Protein AF-A0A060T1J8-F1 (afdb_monomer_lite)

Organism: Blastobotrys adeninivorans (NCBI:txid409370)

pLDDT: mean 82.82, std 16.93, range [43.19, 98.12]

Secondary structure (DSSP, 8-state):
--TTSS--------HHHHHHHHHHHHHHHHHHHHHHHHHHHHHS-SS-S-SSPPHHHHHHHHHHHHHHHHHHHHHHHHHHHTT--HHHHHHHTT--

Foldseek 3Di:
DDPPPPDPPPPPVDVVVVVVVVVVVVVVVVLVVVLVVVLCVVQPDPDDPDPDDDPSSVVSSVVSSVVSVVVVVVVVVVCVVVVVDPVNVVVVVVVD

InterPro domains:
  IPR004217 Tim10-like [PF02953] (19-77)
  IPR035427 Tim10-like domain superfamily [G3DSA:1.10.287.810] (14-86)
  IPR035427 Tim10-like domain superfamily [SSF144122] (25-83)

Sequence (96 aa):
MSLFSMGINSLEVSEERLQMAQLEFESLSALFDSMLTTCKEKCIPARYGEEDLNKGESVCIDRCVAKYFASNLKVGEFMRTNNAGPDTLTYQSLTK

Radius of gyration: 21.35 Å; chains: 1; bounding box: 39×68×45 Å

Structure (mmCIF, N/CA/C/O backbone):
data_AF-A0A060T1J8-F1
#
_entry.id   AF-A0A060T1J8-F1
#
loop_
_atom_site.group_PDB
_atom_site.id
_atom_site.type_symbol
_atom_site.label_atom_id
_atom_site.label_alt_id
_atom_site.label_comp_id
_atom_site.label_asym_id
_atom_site.label_entity_id
_atom_site.label_seq_id
_atom_site.pdbx_PDB_ins_code
_atom_site.Cartn_x
_atom_site.Cartn_y
_atom_site.Cartn_z
_atom_site.occupancy
_atom_site.B_iso_or_equiv
_atom_site.auth_seq_id
_atom_site.auth_comp_id
_atom_site.auth_asym_id
_atom_site.auth_atom_id
_atom_site.pdbx_PDB_model_num
ATOM 1 N N . MET A 1 1 ? 18.538 -46.837 -4.185 1.00 43.19 1 MET A N 1
ATOM 2 C CA . MET A 1 1 ? 19.409 -46.215 -5.204 1.00 43.19 1 MET A CA 1
ATOM 3 C C . MET A 1 1 ? 19.060 -44.739 -5.238 1.00 43.19 1 MET A C 1
ATOM 5 O O . MET A 1 1 ? 17.909 -44.408 -5.486 1.00 43.19 1 MET A O 1
ATOM 9 N N . SER A 1 2 ? 19.991 -43.898 -4.793 1.00 48.41 2 SER A N 1
ATOM 10 C CA . SER A 1 2 ? 19.742 -42.528 -4.337 1.00 48.41 2 SER A CA 1
ATOM 11 C C . SER A 1 2 ? 19.316 -41.563 -5.444 1.00 48.41 2 SER A C 1
ATOM 13 O O . SER A 1 2 ? 20.042 -41.362 -6.412 1.00 48.41 2 SER A O 1
ATOM 15 N N . LEU A 1 3 ? 18.216 -40.848 -5.189 1.00 57.97 3 LEU A N 1
ATOM 16 C CA . LEU A 1 3 ? 17.793 -39.615 -5.873 1.00 57.97 3 LEU A CA 1
ATOM 17 C C . LEU A 1 3 ? 18.770 -38.431 -5.688 1.00 57.97 3 LEU A C 1
ATOM 19 O O . LEU A 1 3 ? 18.535 -37.354 -6.214 1.00 57.97 3 LEU A O 1
ATOM 23 N N . PHE A 1 4 ? 19.880 -38.630 -4.973 1.00 63.03 4 PHE A N 1
ATOM 24 C CA . PHE A 1 4 ? 20.940 -37.636 -4.769 1.00 63.03 4 PHE A CA 1
ATOM 25 C C . PHE A 1 4 ? 22.031 -37.639 -5.861 1.00 63.03 4 PHE A C 1
ATOM 27 O O . PHE A 1 4 ? 22.994 -36.890 -5.748 1.00 63.0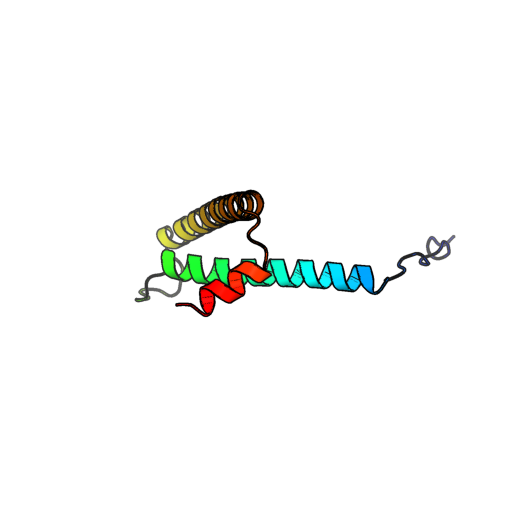3 4 PHE A O 1
ATOM 34 N N . SER A 1 5 ? 21.913 -38.466 -6.911 1.00 60.44 5 SER A N 1
ATOM 35 C CA . SER A 1 5 ? 22.952 -38.623 -7.951 1.00 60.44 5 SER A CA 1
ATOM 36 C C . SER A 1 5 ? 22.595 -38.035 -9.326 1.00 60.44 5 SER A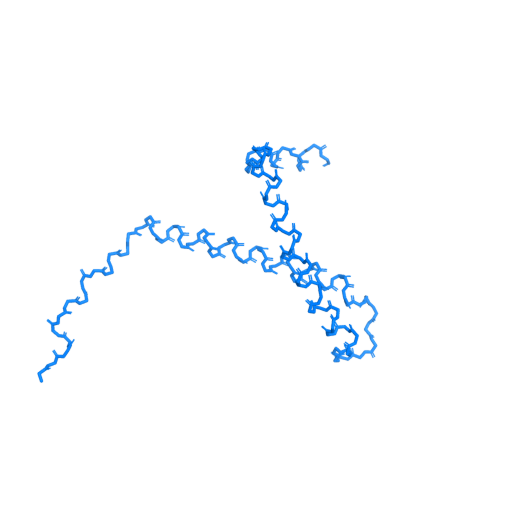 C 1
ATOM 38 O O . SER A 1 5 ? 23.363 -38.208 -10.272 1.00 60.44 5 SER A O 1
ATOM 40 N N . MET A 1 6 ? 21.471 -37.329 -9.472 1.00 58.06 6 MET A N 1
ATOM 41 C CA . MET A 1 6 ? 21.151 -36.587 -10.698 1.00 58.06 6 MET A CA 1
ATOM 42 C C . MET A 1 6 ? 21.125 -35.085 -10.415 1.00 58.06 6 MET A C 1
ATOM 44 O O . MET A 1 6 ? 20.084 -34.498 -10.160 1.00 58.06 6 MET A O 1
ATOM 48 N N . GLY A 1 7 ? 22.320 -34.493 -10.451 1.00 55.56 7 GLY A N 1
ATOM 49 C CA . GLY A 1 7 ? 22.544 -33.150 -10.988 1.00 55.56 7 GLY A CA 1
ATOM 50 C C . GLY A 1 7 ? 21.737 -32.000 -10.388 1.00 55.56 7 GLY A C 1
ATOM 51 O O . GLY A 1 7 ? 20.951 -31.379 -11.094 1.00 55.56 7 GLY A O 1
ATOM 52 N N . ILE A 1 8 ? 22.055 -31.602 -9.153 1.00 57.09 8 ILE A N 1
ATOM 53 C CA . ILE A 1 8 ? 21.851 -30.217 -8.691 1.00 57.09 8 ILE A CA 1
ATOM 54 C C . ILE A 1 8 ? 22.960 -29.344 -9.310 1.00 57.09 8 ILE A C 1
ATOM 56 O O . ILE A 1 8 ? 23.850 -28.867 -8.619 1.00 57.09 8 ILE A O 1
ATOM 60 N N . ASN A 1 9 ? 22.967 -29.213 -10.638 1.00 56.00 9 ASN A N 1
ATOM 61 C CA . ASN A 1 9 ? 23.953 -28.418 -11.387 1.00 56.00 9 ASN A CA 1
ATOM 62 C C . ASN A 1 9 ? 23.279 -27.469 -12.394 1.00 56.00 9 ASN A C 1
ATOM 64 O O . ASN A 1 9 ? 23.807 -27.230 -13.472 1.00 56.00 9 ASN A O 1
ATOM 68 N N . SER A 1 10 ? 22.100 -26.926 -12.071 1.00 52.69 10 SER A N 1
ATOM 69 C CA . SER A 1 10 ? 21.488 -25.879 -12.908 1.00 52.69 10 SER A CA 1
ATOM 70 C C . SER A 1 10 ? 20.759 -24.775 -12.139 1.00 52.69 10 SER A C 1
ATOM 72 O O . SER A 1 10 ? 19.933 -24.069 -12.714 1.00 52.69 10 SER A O 1
ATOM 74 N N . LEU A 1 11 ? 21.084 -24.570 -10.860 1.00 60.94 11 LEU A N 1
ATOM 75 C CA . LEU A 1 11 ? 20.949 -23.243 -10.258 1.00 60.94 11 LEU A CA 1
ATOM 76 C C . LEU A 1 11 ? 22.227 -22.468 -10.589 1.00 60.94 11 LEU A C 1
ATOM 78 O O . LEU A 1 11 ? 23.035 -22.176 -9.713 1.00 60.94 11 LEU A O 1
ATOM 82 N N . GLU A 1 12 ? 22.444 -22.174 -11.872 1.00 61.22 12 GLU A N 1
ATOM 83 C CA . GLU A 1 12 ? 23.330 -21.067 -12.219 1.00 61.22 12 GLU A CA 1
ATOM 84 C C . GLU A 1 12 ? 22.640 -19.802 -11.717 1.00 61.22 12 GLU A C 1
ATOM 86 O O . GLU A 1 12 ? 21.707 -19.268 -12.325 1.00 61.22 12 GLU A O 1
ATOM 91 N N . VAL A 1 13 ? 23.054 -19.377 -10.529 1.00 65.31 13 VAL A N 1
ATOM 92 C CA . VAL A 1 13 ? 22.720 -18.081 -9.964 1.00 65.31 13 VAL A CA 1
ATOM 93 C C . VAL A 1 13 ? 23.485 -17.050 -10.789 1.00 65.31 13 VAL A C 1
ATOM 95 O O . VAL A 1 13 ? 24.585 -16.634 -10.442 1.00 65.31 13 VAL A O 1
ATOM 98 N N . SER A 1 14 ? 22.938 -16.705 -11.953 1.00 80.81 14 SER A N 1
ATOM 99 C CA . SER A 1 14 ? 23.459 -15.606 -12.759 1.00 80.81 14 SER A CA 1
ATOM 100 C C . SER A 1 14 ? 23.262 -14.313 -11.978 1.00 80.81 14 SER A C 1
ATOM 102 O O . SER A 1 14 ? 22.154 -14.056 -11.496 1.00 80.81 14 SER A O 1
ATOM 104 N N . GLU A 1 15 ? 24.307 -13.499 -11.893 1.00 85.25 15 GLU A N 1
ATOM 105 C CA . GLU A 1 15 ? 24.283 -12.209 -11.205 1.00 85.25 15 GLU A CA 1
ATOM 106 C C . GLU A 1 15 ? 23.116 -11.326 -11.680 1.00 85.25 15 GLU A C 1
ATOM 108 O O . GLU A 1 15 ? 22.416 -10.739 -10.865 1.00 85.25 15 GLU A O 1
ATOM 113 N N . GLU A 1 16 ? 22.803 -11.346 -12.978 1.00 85.62 16 GLU A N 1
ATOM 114 C CA . GLU A 1 16 ? 21.659 -10.631 -13.561 1.00 85.62 16 GLU A CA 1
ATOM 115 C C . GLU A 1 16 ? 20.308 -11.062 -12.964 1.00 85.62 16 GLU A C 1
ATOM 117 O O . GLU A 1 16 ? 19.466 -10.227 -12.644 1.00 85.62 16 GLU A O 1
ATOM 122 N N . ARG A 1 17 ? 20.090 -12.367 -12.750 1.00 83.81 17 ARG A N 1
ATOM 123 C CA . ARG A 1 17 ? 18.851 -12.869 -12.124 1.00 83.81 17 ARG A CA 1
ATOM 124 C C . ARG A 1 17 ? 18.769 -12.502 -10.647 1.00 83.81 17 ARG A C 1
ATOM 126 O O . ARG A 1 17 ? 17.670 -12.259 -10.160 1.00 83.81 17 ARG A O 1
ATOM 133 N N . LEU A 1 18 ? 19.904 -12.443 -9.947 1.00 89.31 18 LEU A N 1
ATOM 134 C CA . LEU A 1 18 ? 19.937 -11.939 -8.573 1.00 89.31 18 LEU A CA 1
ATOM 135 C C . LEU A 1 18 ? 19.608 -10.450 -8.518 1.00 89.31 18 LEU A C 1
ATOM 137 O O . LEU A 1 18 ? 18.821 -10.044 -7.671 1.00 89.31 18 LEU A O 1
ATOM 141 N N . GLN A 1 19 ? 20.169 -9.654 -9.428 1.00 89.75 19 GLN A N 1
ATOM 142 C CA . GLN A 1 19 ? 19.885 -8.221 -9.509 1.00 89.75 19 GLN A CA 1
ATOM 143 C C . GLN A 1 19 ? 18.402 -7.963 -9.813 1.00 89.75 19 GLN A C 1
ATOM 145 O O . GLN A 1 19 ? 17.778 -7.126 -9.165 1.00 89.75 19 GLN A O 1
ATOM 150 N N . MET A 1 20 ? 17.802 -8.730 -10.729 1.00 89.00 20 MET A N 1
ATOM 151 C CA . MET A 1 20 ? 16.365 -8.642 -11.011 1.00 89.00 20 MET A CA 1
ATOM 152 C C . MET A 1 20 ? 15.506 -9.049 -9.806 1.00 89.00 20 MET A C 1
ATOM 154 O O . MET A 1 20 ? 14.559 -8.343 -9.467 1.00 89.00 20 MET A O 1
ATOM 158 N N . ALA A 1 21 ? 15.856 -10.139 -9.120 1.00 90.38 21 ALA A N 1
ATOM 159 C CA . ALA A 1 21 ? 15.145 -10.568 -7.915 1.00 90.38 21 ALA A CA 1
ATOM 160 C C . ALA A 1 21 ? 15.256 -9.538 -6.775 1.00 90.38 21 ALA A C 1
ATOM 162 O O . ALA A 1 21 ? 14.291 -9.306 -6.047 1.00 90.38 21 ALA A O 1
ATOM 163 N N . GLN A 1 22 ? 16.416 -8.890 -6.642 1.00 90.94 22 GLN A N 1
ATOM 164 C CA . GLN A 1 22 ? 16.632 -7.814 -5.678 1.00 90.94 22 GLN A CA 1
ATOM 165 C C . GLN A 1 22 ? 15.725 -6.613 -5.979 1.00 90.94 22 GLN A C 1
ATOM 167 O O . GLN A 1 22 ? 15.072 -6.099 -5.073 1.00 90.94 22 GLN A O 1
ATOM 172 N N . LEU A 1 23 ? 15.624 -6.209 -7.248 1.00 91.81 23 LEU A N 1
ATOM 173 C CA . LEU A 1 23 ? 14.756 -5.108 -7.670 1.00 91.81 23 LEU A CA 1
ATOM 174 C C . LEU A 1 23 ? 13.275 -5.397 -7.382 1.00 91.81 23 LEU A C 1
ATOM 176 O O . LEU A 1 23 ? 12.552 -4.527 -6.892 1.00 91.81 23 LEU A O 1
ATOM 180 N N . GLU A 1 24 ? 12.816 -6.616 -7.670 1.00 90.62 24 GLU A N 1
ATOM 181 C CA . GLU A 1 24 ? 11.445 -7.036 -7.357 1.00 90.62 24 GLU A CA 1
ATOM 182 C C . GLU A 1 24 ? 11.174 -6.953 -5.851 1.00 90.62 24 GLU A C 1
ATOM 184 O O . GLU A 1 24 ? 10.146 -6.418 -5.427 1.00 90.62 24 GLU A O 1
ATOM 189 N N . PHE A 1 25 ? 12.118 -7.419 -5.034 1.00 94.38 25 PHE A N 1
ATOM 190 C CA . PHE A 1 25 ? 12.003 -7.357 -3.582 1.00 94.38 25 PHE A CA 1
ATOM 191 C C . PHE A 1 25 ? 11.962 -5.916 -3.050 1.00 94.38 25 PHE A C 1
ATOM 193 O O . PHE A 1 25 ? 11.120 -5.590 -2.206 1.00 94.38 25 PHE A O 1
ATOM 200 N N . GLU A 1 26 ? 12.833 -5.040 -3.548 1.00 93.69 26 GLU A N 1
ATOM 201 C CA . GLU A 1 26 ? 12.865 -3.625 -3.161 1.00 93.69 26 GLU A CA 1
ATOM 202 C C . GLU A 1 26 ? 11.569 -2.908 -3.546 1.00 93.69 26 GLU A C 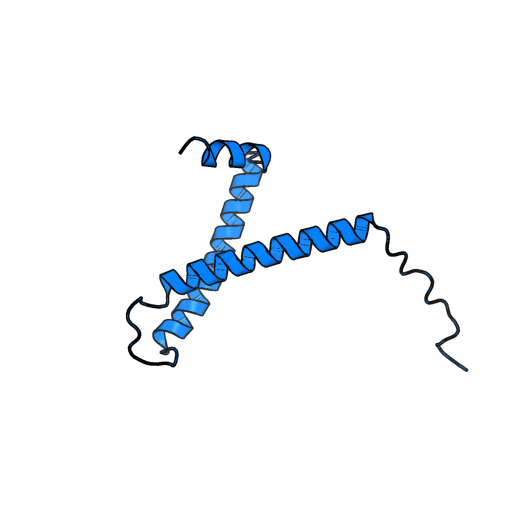1
ATOM 204 O O . GLU A 1 26 ? 11.006 -2.157 -2.744 1.00 93.69 26 GLU A O 1
ATOM 209 N N . SER A 1 27 ? 11.037 -3.200 -4.735 1.00 90.12 27 SER A N 1
ATOM 210 C CA . SER A 1 27 ? 9.752 -2.666 -5.186 1.00 90.12 27 SER A CA 1
ATOM 211 C C . SER A 1 27 ? 8.599 -3.096 -4.272 1.00 90.12 27 SER A C 1
ATOM 213 O O . SER A 1 27 ? 7.809 -2.254 -3.833 1.00 90.12 27 SER A O 1
ATOM 215 N N . LEU A 1 28 ? 8.518 -4.387 -3.931 1.00 93.50 28 LEU A N 1
ATOM 216 C CA . LEU A 1 28 ? 7.486 -4.912 -3.031 1.00 93.50 28 LEU A CA 1
ATOM 217 C C . LEU A 1 28 ? 7.601 -4.337 -1.614 1.00 93.50 28 LEU A C 1
ATOM 219 O O . LEU A 1 28 ? 6.582 -4.025 -0.996 1.00 93.50 28 LEU A O 1
ATOM 223 N N . SER A 1 29 ? 8.825 -4.156 -1.121 1.00 95.56 29 SER A N 1
ATOM 224 C CA . SER A 1 29 ? 9.079 -3.572 0.200 1.00 95.56 29 SER A CA 1
ATOM 225 C C . SER A 1 29 ? 8.604 -2.118 0.263 1.00 95.56 29 SER A C 1
ATOM 227 O O . SER A 1 29 ? 7.838 -1.756 1.155 1.00 95.56 29 SER A O 1
ATOM 229 N N . ALA A 1 30 ? 8.950 -1.305 -0.740 1.00 92.50 30 ALA A N 1
ATOM 230 C CA . ALA A 1 30 ? 8.505 0.086 -0.814 1.00 92.50 30 ALA A CA 1
ATOM 231 C C . ALA A 1 30 ? 6.970 0.213 -0.907 1.00 92.50 30 ALA A C 1
ATOM 233 O O . ALA A 1 30 ? 6.369 1.092 -0.279 1.00 92.50 30 ALA A O 1
ATOM 234 N N . LEU A 1 31 ? 6.319 -0.681 -1.661 1.00 93.50 31 LEU A N 1
ATOM 235 C CA . LEU A 1 31 ? 4.856 -0.753 -1.736 1.00 93.50 31 LEU A CA 1
ATOM 236 C C . LEU A 1 31 ? 4.232 -1.083 -0.376 1.00 93.50 31 LEU A C 1
ATOM 238 O O . LEU A 1 31 ? 3.241 -0.461 0.011 1.00 93.50 31 LEU A O 1
ATOM 242 N N . PHE A 1 32 ? 4.810 -2.039 0.351 1.00 95.69 32 PHE A N 1
ATOM 243 C CA . PHE A 1 32 ? 4.327 -2.438 1.668 1.00 95.69 32 PHE A CA 1
ATOM 244 C C . PHE A 1 32 ? 4.446 -1.302 2.692 1.00 95.69 32 PHE A C 1
ATOM 246 O O . PHE A 1 32 ? 3.469 -1.006 3.385 1.00 95.69 32 PHE A O 1
ATOM 253 N N . ASP A 1 33 ? 5.582 -0.604 2.731 1.00 96.19 33 ASP A N 1
ATOM 254 C CA . ASP A 1 33 ? 5.804 0.519 3.650 1.00 96.19 33 ASP A CA 1
ATOM 255 C C . ASP A 1 33 ? 4.846 1.689 3.371 1.00 96.19 33 ASP A C 1
ATOM 257 O O . ASP A 1 33 ? 4.231 2.254 4.287 1.00 96.19 33 ASP A O 1
ATOM 261 N N . SER A 1 34 ? 4.650 2.027 2.093 1.00 95.38 34 SER A N 1
ATOM 262 C CA . SER A 1 34 ? 3.691 3.056 1.676 1.00 95.38 34 SER A CA 1
ATOM 263 C C . SER A 1 34 ? 2.244 2.670 2.012 1.00 95.38 34 SER A C 1
ATOM 265 O O . SER A 1 34 ? 1.465 3.504 2.486 1.00 95.38 34 SER A O 1
ATOM 267 N N . MET A 1 35 ? 1.869 1.405 1.812 1.00 96.12 35 MET A N 1
ATOM 268 C CA . MET A 1 35 ? 0.544 0.895 2.170 1.00 96.12 35 MET A CA 1
ATOM 269 C C . MET A 1 35 ? 0.310 0.957 3.684 1.00 96.12 35 MET A C 1
ATOM 271 O O . MET A 1 35 ? -0.742 1.427 4.126 1.00 96.12 35 MET A O 1
ATOM 275 N N . LEU A 1 36 ? 1.286 0.512 4.478 1.00 96.50 36 LEU A N 1
ATOM 276 C CA . LEU A 1 36 ? 1.187 0.449 5.934 1.00 96.50 36 LEU A CA 1
ATOM 277 C C . LEU A 1 36 ? 1.030 1.845 6.544 1.00 96.50 36 LEU A C 1
ATOM 279 O O . LEU A 1 36 ? 0.129 2.068 7.354 1.00 96.50 36 LEU A O 1
ATOM 283 N N . THR A 1 37 ? 1.854 2.800 6.110 1.00 96.75 37 THR A N 1
ATOM 284 C CA . THR A 1 37 ? 1.768 4.207 6.540 1.00 96.75 37 THR A CA 1
ATOM 285 C C . THR A 1 37 ? 0.433 4.841 6.151 1.00 96.75 37 THR A C 1
ATOM 287 O O . THR A 1 37 ? -0.249 5.405 7.009 1.00 96.75 37 THR A O 1
ATOM 290 N N . THR A 1 38 ? -0.004 4.659 4.903 1.00 96.75 38 THR A N 1
ATOM 291 C CA . THR A 1 38 ? -1.282 5.198 4.414 1.00 96.75 38 THR A CA 1
ATOM 292 C C . THR A 1 38 ? -2.469 4.635 5.194 1.00 96.75 38 THR A C 1
ATOM 294 O O . THR A 1 38 ? -3.328 5.389 5.650 1.00 96.75 38 THR A O 1
ATOM 297 N N . CYS A 1 39 ? -2.547 3.313 5.367 1.00 97.50 39 CYS A N 1
ATOM 298 C CA . CYS A 1 39 ? -3.687 2.707 6.051 1.00 97.50 39 CYS A CA 1
ATOM 299 C C . CYS A 1 39 ? -3.694 2.992 7.551 1.00 97.50 39 CYS A C 1
ATOM 301 O O . CYS A 1 39 ? -4.772 3.216 8.107 1.00 97.50 39 CYS A O 1
ATOM 303 N N . LYS A 1 40 ? -2.521 3.090 8.185 1.00 95.56 40 LYS A N 1
ATOM 304 C CA . LYS A 1 40 ? -2.405 3.563 9.566 1.00 95.56 40 LYS A CA 1
ATOM 305 C C . LYS A 1 40 ? -2.991 4.968 9.715 1.00 95.56 40 LYS A C 1
ATOM 307 O O . LYS A 1 40 ? -3.845 5.167 10.569 1.00 95.56 40 LYS A O 1
ATOM 312 N N . GLU A 1 41 ? -2.604 5.918 8.864 1.00 95.81 41 GLU A N 1
ATOM 313 C CA . GLU A 1 41 ? -3.112 7.298 8.931 1.00 95.81 41 GLU A CA 1
ATOM 314 C C . GLU A 1 41 ? -4.614 7.420 8.642 1.00 95.81 41 GLU A C 1
ATOM 316 O O . GLU A 1 41 ? -5.275 8.324 9.156 1.00 95.81 41 GLU A O 1
ATOM 321 N N . LYS A 1 42 ? -5.172 6.543 7.800 1.00 96.06 42 LYS A N 1
ATOM 322 C CA . LYS A 1 42 ? -6.599 6.584 7.442 1.00 96.06 42 LYS A CA 1
ATOM 323 C C . LYS A 1 42 ? -7.504 5.903 8.457 1.00 96.06 42 LYS A C 1
ATOM 325 O O . LYS A 1 42 ? -8.635 6.354 8.629 1.00 96.06 42 LYS A O 1
ATOM 330 N N . CYS A 1 43 ? -7.048 4.805 9.052 1.00 96.69 43 CYS A N 1
ATOM 331 C CA . CYS A 1 43 ? -7.902 3.937 9.856 1.00 96.69 43 CYS A CA 1
ATOM 332 C C . CYS A 1 43 ? -7.638 4.020 11.356 1.00 96.69 43 CYS A C 1
ATOM 334 O O . CYS A 1 43 ? -8.537 3.665 12.110 1.00 96.69 43 CYS A O 1
ATOM 336 N N . ILE A 1 44 ? -6.462 4.488 11.787 1.00 94.94 44 ILE A N 1
ATOM 337 C CA . ILE A 1 44 ? -6.104 4.565 13.205 1.00 94.94 44 ILE A CA 1
ATOM 338 C C . ILE A 1 44 ? -6.062 6.039 13.636 1.00 94.94 44 ILE A C 1
ATOM 340 O O . ILE A 1 44 ? -5.247 6.812 13.123 1.00 94.94 44 ILE A O 1
ATOM 344 N N . PRO A 1 45 ? -6.932 6.470 14.566 1.00 91.12 45 PRO A N 1
ATOM 345 C CA . PRO A 1 45 ? -6.939 7.841 15.050 1.00 91.12 45 PRO A CA 1
ATOM 346 C C . PRO A 1 45 ? -5.693 8.141 15.896 1.00 91.12 45 PRO A C 1
ATOM 348 O O . PRO A 1 45 ? -5.169 7.290 16.605 1.00 91.12 45 PRO A O 1
ATOM 351 N N . ALA A 1 46 ? -5.254 9.403 15.908 1.00 88.56 46 ALA A N 1
ATOM 352 C CA . ALA A 1 46 ? -4.103 9.837 16.715 1.00 88.56 46 ALA A CA 1
ATOM 353 C C . ALA A 1 46 ? -4.340 9.761 18.240 1.00 88.56 46 ALA A C 1
ATOM 355 O O . ALA A 1 46 ? -3.409 9.926 19.030 1.00 88.56 46 ALA A O 1
ATOM 356 N N . ARG A 1 47 ? -5.594 9.567 18.667 1.00 90.38 47 ARG A N 1
ATOM 357 C CA . ARG A 1 47 ? -5.981 9.370 20.065 1.00 90.38 47 ARG A CA 1
ATOM 358 C C . ARG A 1 47 ? -6.349 7.905 20.259 1.00 90.38 47 ARG A C 1
ATOM 360 O O . ARG A 1 47 ? -7.409 7.483 19.814 1.00 90.38 47 ARG A O 1
ATOM 367 N N . TYR A 1 48 ? -5.475 7.175 20.939 1.00 89.88 48 TYR A N 1
ATOM 368 C CA . TYR A 1 48 ? -5.695 5.779 21.298 1.00 89.88 48 TYR A CA 1
ATOM 369 C C . TYR A 1 48 ? -6.580 5.706 22.543 1.00 89.88 48 TYR A C 1
ATOM 371 O O . TYR A 1 48 ? -6.262 6.321 23.563 1.00 89.88 48 TYR A O 1
ATOM 379 N N . GLY A 1 49 ? -7.710 5.007 22.435 1.00 87.38 49 GLY A N 1
ATOM 380 C CA . GLY A 1 49 ? -8.606 4.741 23.564 1.00 87.38 49 GLY A CA 1
ATOM 381 C C . GLY A 1 49 ? -8.337 3.394 24.237 1.00 87.38 49 GLY A C 1
ATOM 382 O O . GLY A 1 49 ? -8.512 3.270 25.444 1.00 87.38 49 GLY A O 1
ATOM 383 N N . GLU A 1 50 ? -7.885 2.415 23.458 1.00 89.25 50 GLU A N 1
ATOM 384 C CA . GLU A 1 50 ? -7.637 1.029 23.85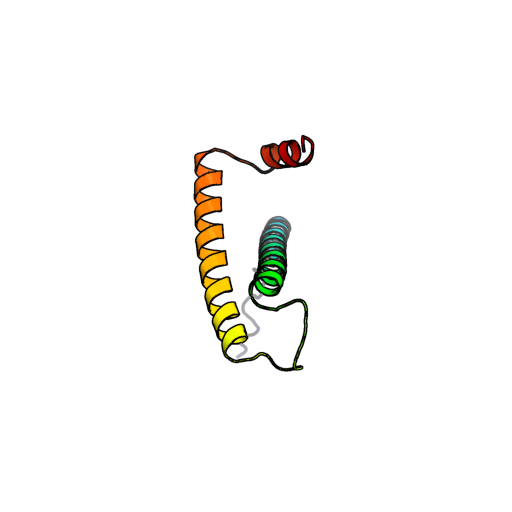3 1.00 89.25 50 GLU A CA 1
ATOM 385 C C . GLU A 1 50 ? -6.432 0.475 23.072 1.00 89.25 50 GLU A C 1
ATOM 387 O O . GLU A 1 50 ? -5.996 1.081 22.090 1.00 89.25 50 GLU A O 1
ATOM 392 N N . GLU A 1 51 ? -5.838 -0.617 23.563 1.00 89.56 51 GLU A N 1
ATOM 393 C CA . GLU A 1 51 ? -4.652 -1.243 22.954 1.00 89.56 51 GLU A CA 1
ATOM 394 C C . GLU A 1 51 ? -4.990 -2.130 21.750 1.00 89.56 51 GLU A C 1
ATOM 396 O O . GLU A 1 51 ? -4.185 -2.264 20.828 1.00 89.56 51 GLU A O 1
ATOM 401 N N . ASP A 1 52 ? -6.195 -2.697 21.753 1.00 91.81 52 ASP A N 1
ATOM 402 C CA . ASP A 1 52 ? -6.692 -3.567 20.700 1.00 91.81 52 ASP A CA 1
ATOM 403 C C . ASP A 1 52 ? -7.389 -2.771 19.597 1.00 91.81 52 ASP A C 1
ATOM 405 O O . ASP A 1 52 ? -7.981 -1.719 19.830 1.00 91.81 52 ASP A O 1
ATOM 409 N N . LEU A 1 53 ? -7.371 -3.313 18.378 1.00 92.06 53 LEU A N 1
ATOM 410 C CA . LEU A 1 53 ? -8.150 -2.738 17.289 1.00 92.06 53 LEU A CA 1
ATOM 411 C C . LEU A 1 53 ? -9.636 -3.006 17.495 1.00 92.06 53 LEU A C 1
ATOM 413 O O . LEU A 1 53 ? -10.079 -4.158 17.584 1.00 92.06 53 LEU A O 1
ATOM 417 N N . ASN A 1 54 ? -10.429 -1.943 17.448 1.00 92.75 54 ASN A N 1
ATOM 418 C CA . ASN A 1 54 ? -11.873 -2.088 17.448 1.00 92.75 54 ASN A CA 1
ATOM 419 C C . ASN A 1 54 ? -12.343 -2.663 16.098 1.00 92.75 54 ASN A C 1
ATOM 421 O O . ASN A 1 54 ? -11.722 -2.461 15.051 1.00 92.75 54 ASN A O 1
ATOM 425 N N . LYS A 1 55 ? -13.514 -3.309 16.072 1.00 93.19 55 LYS A N 1
ATOM 426 C CA . LYS A 1 55 ? -14.115 -3.883 14.852 1.00 93.19 55 LYS A CA 1
ATOM 427 C C . LYS A 1 55 ? -14.201 -2.872 13.704 1.00 93.19 55 LYS A C 1
ATOM 429 O O . LYS A 1 55 ? -14.072 -3.249 12.541 1.00 93.19 55 LYS A O 1
ATOM 434 N N . GLY A 1 56 ? -14.431 -1.596 14.021 1.00 93.50 56 GLY A N 1
ATOM 435 C CA . GLY A 1 56 ? -14.458 -0.516 13.033 1.00 93.50 56 GLY A CA 1
ATOM 436 C C . GLY A 1 56 ? -13.102 -0.278 12.364 1.00 93.50 56 GLY A C 1
ATOM 437 O O . GLY A 1 56 ? -13.047 -0.100 11.148 1.00 93.50 56 GLY A O 1
ATOM 438 N N . GLU A 1 57 ? -12.018 -0.330 13.135 1.00 95.19 57 GLU A N 1
ATOM 439 C CA . GLU A 1 57 ? -10.651 -0.133 12.648 1.00 95.19 57 GLU A CA 1
ATOM 440 C C . GLU A 1 57 ? -10.183 -1.352 11.851 1.00 95.19 57 GLU A C 1
ATOM 442 O O . GLU A 1 57 ? -9.656 -1.182 10.752 1.00 95.19 57 GLU A O 1
ATOM 447 N N . SER A 1 58 ? -10.481 -2.574 12.312 1.00 94.69 58 SER A N 1
ATOM 448 C CA . SER A 1 58 ? -10.177 -3.805 11.565 1.00 94.69 58 SER A CA 1
ATOM 449 C C . SER A 1 58 ? -10.845 -3.812 10.184 1.00 94.69 58 SER A C 1
ATOM 451 O O . SER A 1 58 ? -10.173 -3.968 9.167 1.00 94.69 58 SER A O 1
ATOM 453 N N . VAL A 1 59 ? -12.154 -3.530 10.117 1.00 97.88 59 VAL A N 1
ATOM 454 C CA . VAL A 1 59 ? -12.888 -3.467 8.837 1.00 97.88 59 VAL A CA 1
ATOM 455 C C . VAL A 1 59 ? -12.426 -2.285 7.973 1.00 97.88 59 VAL A C 1
ATOM 457 O O . VAL A 1 59 ? -12.470 -2.358 6.740 1.00 97.88 59 VAL A O 1
ATOM 460 N N . CYS A 1 60 ? -11.996 -1.176 8.585 1.00 97.75 60 CYS A N 1
ATOM 461 C CA . CYS A 1 60 ? -11.400 -0.063 7.848 1.00 97.75 60 CYS A CA 1
ATOM 462 C C . CYS A 1 60 ? -10.102 -0.488 7.160 1.00 97.75 60 CYS A C 1
ATOM 464 O O . CYS A 1 60 ? -9.944 -0.190 5.974 1.00 97.75 60 CYS A O 1
ATOM 466 N N . ILE A 1 61 ? -9.211 -1.195 7.863 1.00 97.50 61 ILE A N 1
ATOM 467 C CA . ILE A 1 61 ? -7.921 -1.651 7.327 1.00 97.50 61 ILE A CA 1
ATOM 468 C C . ILE A 1 61 ? -8.136 -2.550 6.107 1.00 97.50 61 ILE A C 1
ATOM 470 O O . ILE A 1 61 ? -7.561 -2.269 5.055 1.00 97.50 61 ILE A O 1
ATOM 474 N N . ASP A 1 62 ? -9.039 -3.530 6.183 1.00 97.62 62 ASP A N 1
ATOM 475 C CA . ASP A 1 62 ? -9.353 -4.415 5.049 1.00 97.62 62 ASP A CA 1
ATOM 476 C C . ASP A 1 62 ? -9.808 -3.621 3.811 1.00 97.62 62 ASP A C 1
ATOM 478 O O . ASP A 1 62 ? -9.343 -3.823 2.683 1.00 97.62 62 ASP A O 1
ATOM 482 N N . ARG A 1 63 ? -10.701 -2.644 4.022 1.00 98.12 63 ARG A N 1
ATOM 483 C CA . ARG A 1 63 ? -11.183 -1.749 2.958 1.00 98.12 63 ARG A CA 1
ATOM 484 C C . ARG A 1 63 ? -10.087 -0.822 2.445 1.00 98.12 63 ARG A C 1
ATOM 486 O O . ARG A 1 63 ? -10.100 -0.478 1.261 1.00 98.12 63 ARG A O 1
ATOM 493 N N . CYS A 1 64 ? -9.187 -0.375 3.316 1.00 98.12 64 CYS A N 1
ATOM 494 C CA . CYS A 1 64 ? -8.073 0.488 2.955 1.00 98.12 64 CYS A CA 1
ATOM 495 C C . CYS A 1 64 ? -7.116 -0.239 2.018 1.00 98.12 64 CYS A C 1
ATOM 497 O O . CYS A 1 64 ? -6.830 0.283 0.944 1.00 98.12 64 CYS A O 1
ATOM 499 N N . VAL A 1 65 ? -6.714 -1.464 2.362 1.00 97.81 65 VAL A N 1
ATOM 500 C CA . VAL A 1 65 ? -5.824 -2.290 1.537 1.00 97.81 65 VAL A CA 1
ATOM 501 C C . VAL A 1 65 ? -6.441 -2.541 0.159 1.00 97.81 65 VAL A C 1
ATOM 503 O O . VAL A 1 65 ? -5.800 -2.287 -0.863 1.00 97.81 65 VAL A O 1
ATOM 506 N N . ALA A 1 66 ? -7.721 -2.927 0.104 1.00 97.94 66 ALA A N 1
ATOM 507 C CA . ALA A 1 66 ? -8.423 -3.131 -1.165 1.00 97.94 66 ALA A CA 1
ATOM 508 C C . ALA A 1 66 ? -8.432 -1.864 -2.047 1.00 97.94 66 ALA A C 1
ATOM 510 O O . ALA A 1 66 ? -8.183 -1.925 -3.254 1.00 97.94 66 ALA A O 1
ATOM 511 N N . LYS A 1 67 ? -8.685 -0.693 -1.448 1.00 97.75 67 LYS A N 1
ATOM 512 C CA . LYS A 1 67 ? -8.667 0.597 -2.158 1.00 97.75 67 LYS A CA 1
ATOM 513 C C . LYS A 1 67 ? -7.261 1.037 -2.554 1.00 97.75 67 LYS A C 1
ATOM 515 O O . LYS A 1 67 ? -7.112 1.648 -3.612 1.00 97.75 67 LYS A O 1
ATOM 520 N N . TYR A 1 68 ? -6.258 0.753 -1.728 1.00 97.44 68 TYR A N 1
ATOM 521 C CA . TYR A 1 68 ? -4.865 1.090 -1.993 1.00 97.44 68 TYR A CA 1
ATOM 522 C C . TYR A 1 68 ? -4.396 0.391 -3.266 1.00 97.44 68 TYR A C 1
ATOM 524 O O . TYR A 1 68 ? -3.988 1.070 -4.204 1.00 97.44 68 TYR A O 1
ATOM 532 N N . PHE A 1 69 ? -4.578 -0.930 -3.369 1.00 96.31 69 PHE A N 1
ATOM 533 C CA . PHE A 1 69 ? -4.208 -1.674 -4.577 1.00 96.31 69 PHE A CA 1
ATOM 534 C C . PHE A 1 69 ? -5.001 -1.232 -5.809 1.00 96.31 69 PHE A C 1
ATOM 536 O O . PHE A 1 69 ? -4.413 -1.009 -6.866 1.00 96.31 69 PHE A O 1
ATOM 543 N N . ALA A 1 70 ? -6.314 -1.017 -5.677 1.00 96.62 70 ALA A N 1
ATOM 544 C CA . ALA A 1 70 ? -7.129 -0.507 -6.780 1.00 96.62 70 ALA A CA 1
ATOM 545 C C . ALA A 1 70 ? -6.663 0.878 -7.274 1.00 96.62 70 ALA A C 1
ATOM 547 O O . ALA A 1 70 ? -6.758 1.176 -8.465 1.00 96.62 70 ALA A O 1
ATOM 548 N N . SER A 1 71 ? -6.166 1.727 -6.372 1.00 95.25 71 SER A N 1
ATOM 549 C CA . SER A 1 71 ? -5.637 3.051 -6.719 1.00 95.25 71 SER A CA 1
ATOM 550 C C . SER A 1 71 ? -4.239 2.950 -7.325 1.00 95.25 71 SER A C 1
ATOM 552 O O . SER A 1 71 ? -3.972 3.593 -8.334 1.00 95.25 71 SER A O 1
ATOM 554 N N . ASN A 1 72 ? -3.378 2.106 -6.757 1.00 92.44 72 ASN A N 1
ATOM 555 C CA . ASN A 1 72 ? -2.011 1.883 -7.220 1.00 92.44 72 ASN A CA 1
ATOM 556 C C . ASN A 1 72 ? -1.989 1.341 -8.663 1.00 92.44 72 ASN A C 1
ATOM 558 O O . ASN A 1 72 ? -1.284 1.881 -9.510 1.00 92.44 72 ASN A O 1
ATOM 562 N N . LEU A 1 73 ? -2.873 0.389 -8.990 1.00 93.94 73 LEU A N 1
ATOM 563 C CA . LEU A 1 73 ? -3.039 -0.123 -10.357 1.00 93.94 73 LEU A CA 1
ATOM 564 C C . LEU A 1 73 ? -3.439 0.975 -11.352 1.00 93.94 73 LEU A C 1
ATOM 566 O O . LEU A 1 73 ? -2.812 1.117 -12.399 1.00 93.94 73 LEU A O 1
ATOM 570 N N . LYS A 1 74 ? -4.439 1.798 -11.009 1.00 93.88 74 LYS A N 1
ATOM 571 C CA . LYS A 1 74 ? -4.880 2.913 -11.865 1.00 93.88 74 LYS A CA 1
ATOM 572 C C . LYS A 1 74 ? -3.789 3.960 -12.067 1.00 93.88 74 LYS A C 1
ATOM 574 O O . LYS A 1 74 ? -3.646 4.495 -13.164 1.00 93.88 74 LYS A O 1
ATOM 579 N N . VAL A 1 75 ? -3.024 4.263 -11.018 1.00 91.25 75 VAL A N 1
ATOM 580 C CA . VAL A 1 75 ? -1.874 5.169 -11.115 1.00 91.25 75 VAL A CA 1
ATOM 581 C C . VAL A 1 75 ? -0.805 4.562 -12.024 1.00 91.25 75 VAL A C 1
ATOM 583 O O . VAL A 1 75 ? -0.316 5.260 -12.906 1.00 91.25 75 VAL A O 1
ATOM 586 N N . GLY A 1 76 ? -0.513 3.265 -11.903 1.00 89.81 76 GLY A N 1
ATOM 587 C CA . GLY A 1 76 ? 0.408 2.559 -12.798 1.00 89.81 76 GLY A CA 1
ATOM 58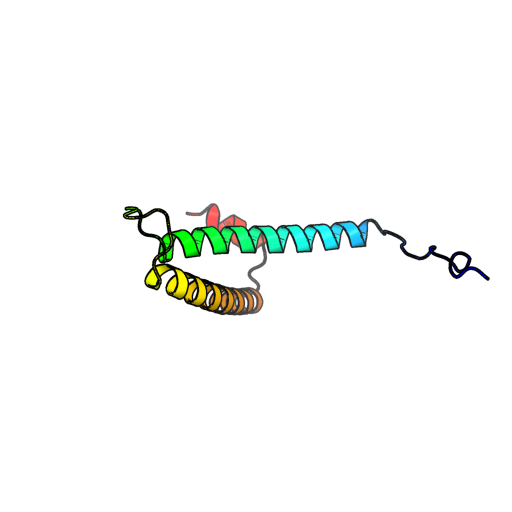8 C C . GLY A 1 76 ? -0.029 2.599 -14.270 1.00 89.81 76 GLY A C 1
ATOM 589 O O . GLY A 1 76 ? 0.776 2.909 -15.151 1.00 89.81 76 GLY A O 1
ATOM 590 N N . GLU A 1 77 ? -1.315 2.371 -14.553 1.00 91.62 77 GLU A N 1
ATOM 591 C CA . GLU A 1 77 ? -1.888 2.503 -15.903 1.00 91.62 77 GLU A CA 1
ATOM 592 C C . GLU A 1 77 ? -1.753 3.929 -16.452 1.00 91.62 77 GLU A C 1
ATOM 594 O O . GLU A 1 77 ? -1.374 4.127 -17.613 1.00 91.62 77 GLU A O 1
ATOM 599 N N . PHE A 1 78 ? -2.031 4.926 -15.610 1.00 90.12 78 PHE A N 1
ATOM 600 C CA . PHE A 1 78 ? -1.892 6.333 -15.962 1.00 90.12 78 PHE A CA 1
ATOM 601 C C . PHE A 1 78 ? -0.431 6.699 -16.251 1.00 90.12 78 PHE A C 1
ATOM 603 O O . PHE A 1 78 ? -0.152 7.325 -17.273 1.00 90.12 78 PHE A O 1
ATOM 610 N N . MET A 1 79 ? 0.511 6.274 -15.409 1.00 87.62 79 MET A N 1
ATOM 611 C CA . MET A 1 79 ? 1.942 6.529 -15.602 1.00 87.62 79 MET A CA 1
ATOM 612 C C . MET A 1 79 ? 2.454 5.924 -16.910 1.00 87.62 79 MET A C 1
ATOM 614 O O . MET A 1 79 ? 3.141 6.606 -17.672 1.00 87.62 79 MET A O 1
ATOM 618 N N . ARG A 1 80 ? 2.050 4.685 -17.221 1.00 87.06 80 ARG A N 1
ATOM 619 C CA . ARG A 1 80 ? 2.403 4.012 -18.480 1.00 87.06 80 ARG A CA 1
ATOM 620 C C . ARG A 1 80 ? 1.829 4.734 -19.699 1.00 87.06 80 ARG A C 1
ATOM 622 O O . ARG A 1 80 ? 2.512 4.865 -20.707 1.00 87.06 80 ARG A O 1
ATOM 629 N N . THR A 1 81 ? 0.590 5.215 -19.608 1.00 89.94 81 THR A N 1
ATOM 630 C CA . THR A 1 81 ? -0.073 5.937 -20.708 1.00 89.94 81 THR A CA 1
ATOM 631 C C . THR A 1 81 ? 0.596 7.283 -20.994 1.00 89.94 81 THR A C 1
ATOM 633 O O . THR A 1 81 ? 0.701 7.684 -22.150 1.00 89.94 81 THR A O 1
ATOM 636 N N . ASN A 1 82 ? 1.083 7.967 -19.958 1.00 87.56 82 ASN A N 1
ATOM 637 C CA . ASN A 1 82 ? 1.709 9.285 -20.082 1.00 87.56 82 ASN A CA 1
ATOM 638 C C . ASN A 1 82 ? 3.240 9.235 -20.254 1.00 87.56 82 ASN A C 1
ATOM 640 O O . ASN A 1 82 ? 3.872 10.286 -20.245 1.00 87.56 82 ASN A O 1
ATOM 644 N N . ASN A 1 83 ? 3.842 8.046 -20.411 1.00 77.25 83 ASN A N 1
ATOM 645 C CA . ASN A 1 83 ? 5.300 7.846 -20.446 1.00 77.25 83 ASN A CA 1
ATOM 646 C C . ASN A 1 83 ? 6.036 8.513 -19.263 1.00 77.25 83 ASN A C 1
ATOM 648 O O . ASN A 1 83 ? 7.151 9.013 -19.412 1.00 77.25 83 ASN A O 1
ATOM 652 N N . ALA A 1 84 ? 5.415 8.522 -18.078 1.00 70.75 84 ALA A N 1
ATOM 653 C CA . ALA A 1 84 ? 6.024 9.046 -16.860 1.00 70.75 84 ALA A CA 1
ATOM 654 C C . ALA A 1 84 ? 7.004 8.007 -16.292 1.00 70.75 84 ALA A C 1
ATOM 656 O O . ALA A 1 84 ? 6.645 7.182 -15.450 1.00 70.75 84 ALA A O 1
ATOM 657 N N . GLY A 1 85 ? 8.228 8.006 -16.821 1.00 64.50 85 GLY A N 1
ATOM 658 C CA . GLY A 1 85 ? 9.336 7.195 -16.319 1.00 64.50 85 GLY A CA 1
AT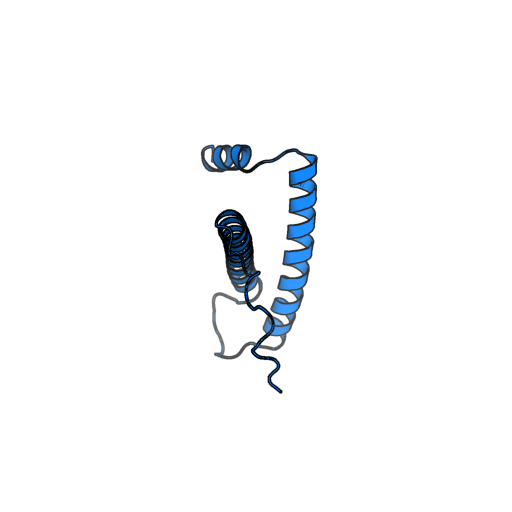OM 659 C C . GLY A 1 85 ? 9.954 7.771 -15.036 1.00 64.50 85 GLY A C 1
ATOM 660 O O . GLY A 1 85 ? 9.710 8.937 -14.708 1.00 64.50 85 GLY A O 1
ATOM 661 N N . PRO A 1 86 ? 10.784 6.990 -14.321 1.00 61.03 86 PRO A N 1
ATOM 662 C CA . PRO A 1 86 ? 11.454 7.425 -13.090 1.00 61.03 86 PRO A CA 1
ATOM 663 C C . PRO A 1 86 ? 12.230 8.745 -13.257 1.00 61.03 86 PRO A C 1
ATOM 665 O O . PRO A 1 86 ? 12.216 9.569 -12.346 1.00 61.03 86 PRO A O 1
ATOM 668 N N . ASP A 1 87 ? 12.780 9.010 -14.446 1.00 57.22 87 ASP A N 1
ATOM 669 C CA . ASP A 1 87 ? 13.535 10.233 -14.768 1.00 57.22 87 ASP A CA 1
ATOM 670 C C . ASP A 1 87 ? 12.671 11.511 -14.779 1.00 57.22 87 ASP A C 1
ATOM 672 O O . ASP A 1 87 ? 13.178 12.622 -14.627 1.00 57.22 87 ASP A O 1
ATOM 676 N N . THR A 1 88 ? 11.351 11.374 -14.943 1.00 56.78 88 THR A N 1
ATOM 677 C CA . THR A 1 88 ? 10.408 12.509 -14.958 1.00 56.78 88 THR A CA 1
ATOM 678 C C . THR A 1 88 ? 9.892 12.880 -13.563 1.00 56.78 88 THR A C 1
ATOM 680 O O . THR A 1 88 ? 9.486 14.020 -13.339 1.00 56.78 88 THR A O 1
ATOM 683 N N . LEU A 1 89 ? 9.944 11.951 -12.600 1.00 54.72 89 LEU A N 1
ATOM 684 C CA . LEU A 1 89 ? 9.384 12.130 -11.253 1.00 54.72 89 LEU A CA 1
ATOM 685 C C . LEU A 1 89 ? 10.368 12.790 -10.280 1.00 54.72 89 LEU A C 1
ATOM 687 O O . LEU A 1 89 ? 9.944 13.557 -9.416 1.00 54.72 89 LEU A O 1
ATOM 691 N N . THR A 1 90 ? 11.674 12.562 -10.449 1.00 54.72 90 THR A N 1
ATOM 692 C CA . THR A 1 90 ? 12.733 13.255 -9.692 1.00 54.72 90 THR A CA 1
ATOM 693 C C . THR A 1 90 ? 12.749 14.759 -9.966 1.00 54.72 90 THR A C 1
ATOM 695 O O . THR A 1 90 ? 13.081 15.538 -9.075 1.00 54.72 90 THR A O 1
ATOM 698 N N . TYR A 1 91 ? 12.333 15.198 -11.161 1.00 51.16 91 TYR A N 1
ATOM 699 C CA . TYR A 1 91 ? 12.179 16.624 -11.468 1.00 51.16 91 TYR A CA 1
ATOM 700 C C . TYR A 1 91 ? 11.006 17.258 -10.701 1.00 51.16 91 TYR A C 1
ATOM 702 O O . TYR A 1 91 ? 11.127 18.369 -10.190 1.00 51.16 91 TYR A O 1
ATOM 710 N N . GLN A 1 92 ? 9.889 16.544 -10.536 1.00 54.72 92 GLN A N 1
ATOM 711 C CA . GLN A 1 92 ? 8.678 17.113 -9.936 1.00 54.72 92 GLN A CA 1
ATOM 712 C C . GLN A 1 92 ? 8.749 17.252 -8.405 1.00 54.72 92 GLN A C 1
ATOM 714 O O . GLN A 1 92 ? 8.077 18.120 -7.844 1.00 54.72 92 GLN A O 1
ATOM 719 N N . SER A 1 93 ? 9.592 16.465 -7.729 1.00 52.84 93 SER A N 1
ATOM 720 C CA . SER A 1 93 ? 9.923 16.667 -6.309 1.00 52.84 93 SER A CA 1
ATOM 721 C C . SER A 1 93 ? 10.985 17.749 -6.069 1.00 52.84 93 SER A C 1
ATOM 723 O O . SER A 1 93 ? 11.170 18.151 -4.927 1.00 52.84 93 SER A O 1
ATOM 725 N N . LEU A 1 94 ? 11.694 18.205 -7.111 1.00 47.69 94 LEU A N 1
ATOM 726 C CA . LEU A 1 94 ? 12.671 19.303 -7.038 1.00 47.69 94 LEU A CA 1
ATOM 727 C C . LEU A 1 94 ? 12.057 20.673 -7.375 1.00 47.69 94 LEU A C 1
ATOM 729 O O . LEU A 1 94 ? 12.646 21.701 -7.051 1.00 47.69 94 LEU A O 1
ATOM 733 N N . THR A 1 95 ? 10.885 20.708 -8.016 1.00 52.81 95 THR A N 1
ATOM 734 C CA . THR A 1 95 ? 10.166 21.947 -8.369 1.00 52.81 95 THR A CA 1
ATOM 735 C C . THR A 1 95 ? 8.990 22.275 -7.441 1.00 52.81 95 THR A C 1
ATOM 737 O O . THR A 1 95 ? 8.152 23.104 -7.801 1.00 52.81 95 THR A O 1
ATOM 740 N N . LYS A 1 96 ? 8.891 21.633 -6.271 1.00 43.66 96 LYS A N 1
ATOM 741 C CA . LYS A 1 96 ? 7.905 21.971 -5.237 1.00 43.66 96 LYS A CA 1
ATOM 742 C C . LYS A 1 96 ? 8.575 22.233 -3.897 1.00 43.66 96 LYS A C 1
ATOM 744 O O . LYS A 1 96 ? 9.515 21.482 -3.571 1.00 43.66 96 LYS A O 1
#